Protein AF-A0A0G2DV86-F1 (afdb_monomer)

Radius of gyration: 24.36 Å; Cα contacts (8 Å, |Δi|>4): 150; chains: 1; bounding box: 54×60×71 Å

Sequence (147 aa):
MPPKRAFTDDYSNGPNPSPTSSSFPPKRRKTYTGGVNDWRRPSASSTREGWWAVSEAAWEHMTPAMKMNWTHVGRIMETEEGEPAPEACEQCRDAGDPRGCWVYSREAMRRYGFKTHVCARCRATANVCSLNAVYLSGHAFFKDVET

Organism: NCBI:txid420778

Structure (mmCIF, N/CA/C/O backbone):
data_AF-A0A0G2DV86-F1
#
_entry.id   AF-A0A0G2DV86-F1
#
loop_
_atom_site.group_PDB
_atom_site.id
_atom_site.type_symbol
_atom_site.label_atom_id
_atom_site.label_alt_id
_atom_site.label_comp_id
_atom_site.label_asym_id
_atom_site.label_entity_id
_atom_site.label_seq_id
_atom_site.pdbx_PDB_ins_code
_atom_site.Cartn_x
_atom_site.Cartn_y
_atom_site.Cartn_z
_atom_site.occupancy
_atom_site.B_iso_or_equiv
_atom_site.auth_seq_id
_atom_site.auth_comp_id
_atom_site.auth_asym_id
_atom_site.auth_atom_id
_atom_site.pdbx_PDB_model_num
ATOM 1 N N . MET A 1 1 ? -13.456 28.874 -54.128 1.00 49.03 1 MET A N 1
ATOM 2 C CA . MET A 1 1 ? -12.008 29.118 -54.352 1.00 49.03 1 MET A CA 1
ATOM 3 C C . MET A 1 1 ? -11.833 30.615 -54.522 1.00 49.03 1 MET A C 1
ATOM 5 O O . MET A 1 1 ? -12.578 31.145 -55.339 1.00 49.03 1 MET A O 1
ATOM 9 N N . PRO A 1 2 ? -11.024 31.312 -53.698 1.00 47.62 2 PRO A N 1
ATOM 10 C CA . PRO A 1 2 ? -9.546 31.229 -53.659 1.00 47.62 2 PRO A CA 1
ATOM 11 C C . PRO A 1 2 ? -8.983 31.369 -52.206 1.00 47.62 2 PRO A C 1
ATOM 13 O O . PRO A 1 2 ? -9.758 31.197 -51.270 1.00 47.62 2 PRO A O 1
ATOM 16 N N . PRO A 1 3 ? -7.698 31.706 -51.958 1.00 51.16 3 PRO A N 1
ATOM 17 C CA . PRO A 1 3 ? -6.482 30.946 -52.255 1.00 51.16 3 PRO A CA 1
ATOM 18 C C . PRO A 1 3 ? -5.676 30.560 -50.986 1.00 51.16 3 PRO A C 1
ATOM 20 O O . PRO A 1 3 ? -5.874 31.089 -49.895 1.00 51.16 3 PRO A O 1
ATOM 23 N N . LYS A 1 4 ? -4.711 29.646 -51.166 1.00 55.94 4 LYS A N 1
ATOM 24 C CA . LYS A 1 4 ? -3.692 29.257 -50.176 1.00 55.94 4 LYS A CA 1
ATOM 25 C C . LYS A 1 4 ? -2.769 30.438 -49.826 1.00 55.94 4 LYS A C 1
ATOM 27 O O . LYS A 1 4 ? -2.246 31.085 -50.730 1.00 55.94 4 LYS A O 1
ATOM 32 N N . ARG A 1 5 ? -2.483 30.636 -48.536 1.00 48.69 5 ARG A N 1
ATOM 33 C CA . ARG A 1 5 ? -1.282 31.325 -48.022 1.00 48.69 5 ARG A CA 1
ATOM 34 C C . ARG A 1 5 ? -0.718 30.442 -46.906 1.00 48.69 5 ARG A C 1
ATOM 36 O O . ARG A 1 5 ? -1.413 30.179 -45.937 1.00 48.69 5 ARG A O 1
ATOM 43 N N . ALA A 1 6 ? 0.299 29.644 -47.220 1.00 42.31 6 ALA A N 1
ATOM 44 C CA . ALA A 1 6 ? 1.721 30.000 -47.194 1.00 42.31 6 ALA A CA 1
ATOM 45 C C . ALA A 1 6 ? 2.219 30.070 -45.745 1.00 42.31 6 ALA A C 1
ATOM 47 O O . ALA A 1 6 ? 1.993 31.037 -45.028 1.00 42.31 6 ALA A O 1
ATOM 48 N N . PHE A 1 7 ? 2.833 28.959 -45.351 1.00 43.12 7 PHE A N 1
ATOM 49 C CA . PHE A 1 7 ? 3.625 28.767 -44.150 1.00 43.12 7 PHE A CA 1
ATOM 50 C C . PHE A 1 7 ? 4.905 29.597 -44.308 1.00 43.12 7 PHE A C 1
ATOM 52 O O . PHE A 1 7 ? 5.655 29.363 -45.256 1.00 43.12 7 PHE A O 1
ATOM 59 N N . THR A 1 8 ? 5.141 30.559 -43.422 1.00 49.19 8 THR A N 1
ATOM 60 C CA . THR A 1 8 ? 6.457 31.183 -43.244 1.00 49.19 8 THR A CA 1
ATOM 61 C C . THR A 1 8 ? 6.735 31.299 -41.755 1.00 49.19 8 THR A C 1
ATOM 63 O O . THR A 1 8 ? 6.032 32.006 -41.033 1.00 49.19 8 THR A O 1
ATOM 66 N N . ASP A 1 9 ? 7.739 30.534 -41.346 1.00 47.84 9 ASP A N 1
ATOM 67 C CA . ASP A 1 9 ? 8.548 30.695 -40.145 1.00 47.84 9 ASP A CA 1
ATOM 68 C C . ASP A 1 9 ? 9.160 32.103 -40.138 1.00 47.84 9 ASP A C 1
ATOM 70 O O . ASP A 1 9 ? 9.726 32.509 -41.152 1.00 47.84 9 ASP A O 1
ATOM 74 N N . ASP A 1 10 ? 9.075 32.824 -39.021 1.00 42.75 10 ASP A N 1
ATOM 75 C CA . ASP A 1 10 ? 10.023 33.902 -38.735 1.00 42.75 10 ASP A CA 1
ATOM 76 C C . ASP A 1 10 ? 10.215 34.031 -37.216 1.00 42.75 10 ASP A C 1
ATOM 78 O O . ASP A 1 10 ? 9.351 34.477 -36.456 1.00 42.75 10 ASP A O 1
ATOM 82 N N . TYR A 1 11 ? 11.367 33.534 -36.779 1.00 45.28 11 TYR A N 1
ATOM 83 C CA . TYR A 1 11 ? 11.955 33.715 -35.462 1.00 45.28 11 TYR A CA 1
ATOM 84 C C . TYR A 1 11 ? 12.465 35.158 -35.344 1.00 45.28 11 TYR A C 1
ATOM 86 O O . TYR A 1 11 ? 13.344 35.516 -36.123 1.00 45.28 11 TYR A O 1
ATOM 94 N N . SER A 1 12 ? 12.037 35.940 -34.336 1.00 42.69 12 SER A N 1
ATOM 95 C CA . SER A 1 12 ? 12.919 36.871 -33.585 1.00 42.69 12 SER A CA 1
ATOM 96 C C . SER A 1 12 ? 12.229 37.722 -32.495 1.00 42.69 12 SER A C 1
ATOM 98 O O . SER A 1 12 ? 11.315 38.488 -32.766 1.00 42.69 12 SER A O 1
ATOM 100 N N . ASN A 1 13 ? 12.808 37.646 -31.284 1.00 36.47 13 ASN A N 1
ATOM 101 C CA . ASN A 1 13 ? 13.079 38.713 -30.294 1.00 36.47 13 ASN A CA 1
ATOM 102 C C . ASN A 1 13 ? 11.958 39.562 -29.632 1.00 36.47 13 ASN A C 1
ATOM 104 O O . ASN A 1 13 ? 11.634 40.628 -30.133 1.00 36.47 13 ASN A O 1
ATOM 108 N N . GLY A 1 14 ? 11.570 39.153 -28.401 1.00 35.22 14 GLY A N 1
ATOM 109 C CA . GLY A 1 14 ? 11.325 39.925 -27.140 1.00 35.22 14 GLY A CA 1
ATOM 110 C C . GLY A 1 14 ? 10.477 41.225 -27.109 1.00 35.22 14 GLY A C 1
ATOM 111 O O . GLY A 1 14 ? 10.071 41.722 -28.149 1.00 35.22 14 GLY A O 1
ATOM 112 N N . PRO A 1 15 ? 10.238 41.864 -25.932 1.00 46.00 15 PRO A N 1
ATOM 113 C CA . PRO A 1 15 ? 10.376 41.436 -24.531 1.00 46.00 15 PRO A CA 1
ATOM 114 C C . PRO A 1 15 ? 9.032 41.463 -23.739 1.00 46.00 15 PRO A C 1
ATOM 116 O O . PRO A 1 15 ? 8.007 41.932 -24.220 1.00 46.00 15 PRO A O 1
ATOM 119 N N . ASN A 1 16 ? 9.064 40.944 -22.504 1.00 51.16 16 ASN A N 1
ATOM 120 C CA . ASN A 1 16 ? 8.000 40.905 -21.479 1.00 51.16 16 ASN A CA 1
ATOM 121 C C . ASN A 1 16 ? 6.891 41.978 -21.543 1.00 51.16 16 ASN A C 1
ATOM 123 O O . ASN A 1 16 ? 7.182 43.174 -21.573 1.00 51.16 16 ASN A O 1
ATOM 127 N N . PRO A 1 17 ? 5.650 41.556 -21.241 1.00 42.38 17 PRO A N 1
ATOM 128 C CA . PRO A 1 17 ? 4.878 42.258 -20.220 1.00 42.38 17 PRO A CA 1
ATOM 129 C C . PRO A 1 17 ? 4.407 41.313 -19.103 1.00 42.38 17 PRO A C 1
ATOM 131 O O . PRO A 1 17 ? 3.712 40.323 -19.329 1.00 42.38 17 PRO A O 1
ATOM 134 N N . SER A 1 18 ? 4.766 41.656 -17.868 1.00 48.09 18 SER A N 1
ATOM 135 C CA . SER A 1 18 ? 4.144 41.122 -16.653 1.00 48.09 18 SER A CA 1
ATOM 136 C C . SER A 1 18 ? 2.637 41.418 -16.641 1.00 48.09 18 SER A C 1
ATOM 138 O O . SER A 1 18 ? 2.263 42.554 -16.937 1.00 48.09 18 SER A O 1
ATOM 140 N N . PRO A 1 19 ? 1.771 40.506 -16.168 1.00 44.66 19 PRO A N 1
ATOM 141 C CA . PRO A 1 19 ? 0.454 40.878 -15.681 1.00 44.66 19 PRO A CA 1
ATOM 142 C C . PRO A 1 19 ? 0.400 40.775 -14.153 1.00 44.66 19 PRO A C 1
ATOM 144 O O . PRO A 1 19 ? 0.487 39.706 -13.555 1.00 44.66 19 PRO A O 1
ATOM 147 N N . THR A 1 20 ? 0.338 41.959 -13.553 1.00 38.88 20 THR A N 1
ATOM 148 C CA . THR A 1 20 ? -0.660 42.381 -12.562 1.00 38.88 20 THR A CA 1
ATOM 149 C C . THR A 1 20 ? -1.212 41.362 -11.556 1.00 38.88 20 THR A C 1
ATOM 151 O O . THR A 1 20 ? -1.873 40.371 -11.857 1.00 38.88 20 THR A O 1
ATOM 154 N N . SER A 1 21 ? -1.017 41.759 -10.299 1.00 44.12 21 SER A N 1
ATOM 155 C CA . SER A 1 21 ? -1.588 41.233 -9.069 1.00 44.12 21 SER A CA 1
ATOM 156 C C . SER A 1 21 ? -3.101 41.009 -9.141 1.00 44.12 21 SER A C 1
ATOM 158 O O . SER A 1 21 ? -3.883 41.956 -9.239 1.00 44.12 21 SER A O 1
ATOM 160 N N . SER A 1 22 ? -3.512 39.759 -8.956 1.00 42.00 22 SER A N 1
ATOM 161 C CA . SER A 1 22 ? -4.842 39.414 -8.468 1.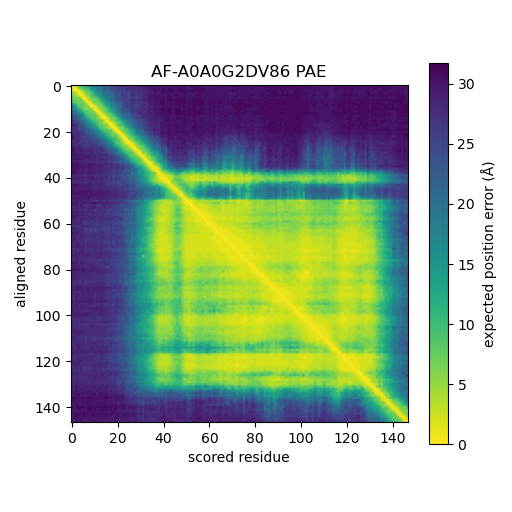00 42.00 22 SER A CA 1
ATOM 162 C C . SER A 1 22 ? -4.699 38.946 -7.019 1.00 42.00 22 SER A C 1
ATOM 164 O O . SER A 1 22 ? -4.243 37.836 -6.749 1.00 42.00 22 SER A O 1
ATOM 166 N N . SER A 1 23 ? -5.025 39.840 -6.081 1.00 49.06 23 SER A N 1
ATOM 167 C CA . SER A 1 23 ? -5.031 39.611 -4.630 1.00 49.06 23 SER A CA 1
ATOM 168 C C . SER A 1 23 ? -6.199 38.724 -4.191 1.00 49.06 23 SER A C 1
ATOM 170 O O . SER A 1 23 ? -7.062 39.146 -3.424 1.00 49.06 23 SER A O 1
ATOM 172 N N . PHE A 1 24 ? -6.215 37.471 -4.634 1.00 43.28 24 PHE A N 1
ATOM 173 C CA . PHE A 1 24 ? -6.926 36.425 -3.909 1.00 43.28 24 PHE A CA 1
ATOM 174 C C . PHE A 1 24 ? -5.883 35.654 -3.104 1.00 43.28 24 PHE A C 1
ATOM 176 O O . PHE A 1 24 ? -4.957 35.115 -3.715 1.00 43.28 24 PHE A O 1
ATOM 183 N N . PRO A 1 25 ? -5.973 35.579 -1.759 1.00 52.03 25 PRO A N 1
ATOM 184 C CA . PRO A 1 25 ? -5.113 34.662 -1.032 1.00 52.03 25 PRO A CA 1
ATOM 185 C C . PRO A 1 25 ? -5.388 33.277 -1.623 1.00 52.03 25 PRO A C 1
ATOM 187 O O . PRO A 1 25 ?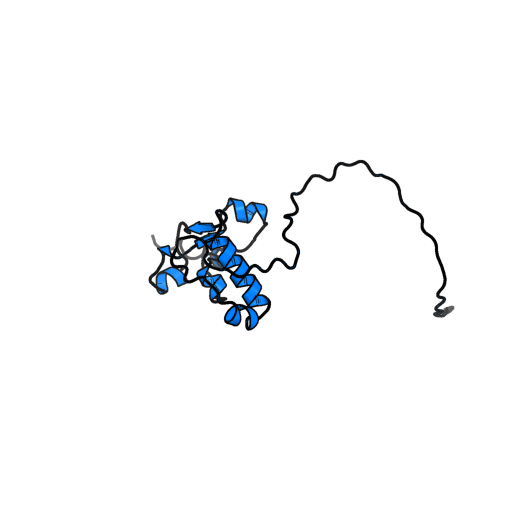 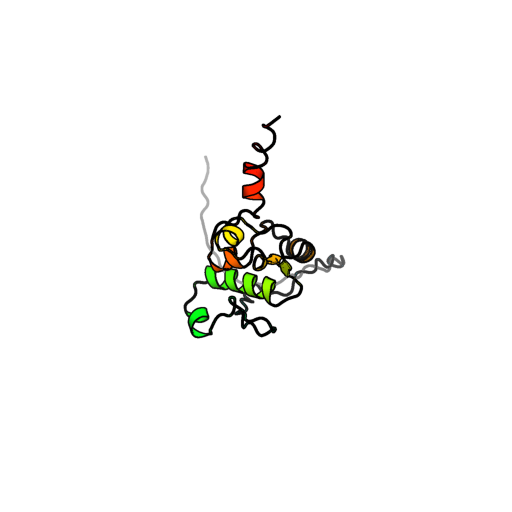-6.555 32.862 -1.639 1.00 52.03 25 PRO A O 1
ATOM 190 N N . PRO A 1 26 ? -4.381 32.569 -2.171 1.00 46.50 26 PRO A N 1
ATOM 191 C CA . PRO A 1 26 ? -4.616 31.226 -2.653 1.00 46.50 26 PRO A CA 1
ATOM 192 C C . PRO A 1 26 ? -5.175 30.471 -1.457 1.00 46.50 26 PRO A C 1
ATOM 194 O O . PRO A 1 26 ? -4.523 30.397 -0.411 1.00 46.50 26 PRO A O 1
ATOM 197 N N . LYS A 1 27 ? -6.417 29.974 -1.582 1.00 43.97 27 LYS A N 1
ATOM 198 C CA . LYS A 1 27 ? -6.957 28.989 -0.648 1.00 43.97 27 LYS A CA 1
ATOM 199 C C . LYS A 1 27 ? -5.844 27.980 -0.511 1.00 43.97 27 LYS A C 1
ATOM 201 O O . LYS A 1 27 ? -5.498 27.324 -1.493 1.00 43.97 27 LYS A O 1
ATOM 206 N N . ARG A 1 28 ? -5.232 27.960 0.670 1.00 47.53 28 ARG A N 1
ATOM 207 C CA . ARG A 1 28 ? -4.073 27.151 1.004 1.00 47.53 28 ARG A CA 1
ATOM 208 C C . ARG A 1 28 ? -4.562 25.712 1.033 1.00 47.53 28 ARG A C 1
ATOM 210 O O . ARG A 1 28 ? -4.741 25.113 2.087 1.00 47.53 28 ARG A O 1
ATOM 217 N N . ARG A 1 29 ? -4.851 25.171 -0.153 1.00 44.56 29 ARG A N 1
ATOM 218 C CA . ARG A 1 29 ? -4.854 23.749 -0.413 1.00 44.56 29 ARG A CA 1
ATOM 219 C C . ARG A 1 29 ? -3.463 23.378 0.031 1.00 44.56 29 ARG A C 1
ATOM 221 O O . ARG A 1 29 ? -2.489 23.893 -0.508 1.00 44.56 29 ARG A O 1
ATOM 228 N N . LYS A 1 30 ? -3.389 22.645 1.133 1.00 41.88 30 LYS A N 1
ATOM 229 C CA . LYS A 1 30 ? -2.142 22.127 1.660 1.00 41.88 30 LYS A CA 1
ATOM 230 C C . LYS A 1 30 ? -1.665 21.122 0.617 1.00 41.88 30 LYS A C 1
ATOM 232 O O . LYS A 1 30 ? -1.948 19.937 0.714 1.00 41.88 30 LYS A O 1
ATOM 237 N N . THR A 1 31 ? -1.077 21.639 -0.459 1.00 40.22 31 THR A N 1
ATOM 238 C CA . THR A 1 31 ? -0.276 20.898 -1.410 1.00 40.22 31 THR A CA 1
ATOM 239 C C . THR A 1 31 ? 0.856 20.379 -0.564 1.00 40.22 31 THR A C 1
ATOM 241 O O . THR A 1 31 ? 1.726 21.118 -0.110 1.00 40.22 31 THR A O 1
ATOM 244 N N . TYR A 1 32 ? 0.705 19.112 -0.216 1.00 42.62 32 TYR A N 1
ATOM 245 C CA . TYR A 1 32 ? 1.728 18.307 0.389 1.00 42.62 32 TYR A CA 1
ATOM 246 C C . TYR A 1 32 ? 3.055 18.599 -0.320 1.00 42.62 32 TYR A C 1
ATOM 248 O O . TYR A 1 32 ? 3.175 18.391 -1.525 1.00 42.62 32 TYR A O 1
ATOM 256 N N . THR A 1 33 ? 4.025 19.131 0.420 1.00 44.22 33 THR A N 1
ATOM 257 C CA . THR A 1 33 ? 5.420 19.297 0.000 1.00 44.22 33 THR A CA 1
ATOM 258 C C . THR A 1 33 ? 6.116 17.935 0.001 1.00 44.22 33 THR A C 1
ATOM 260 O O . THR A 1 33 ? 7.116 17.748 0.680 1.00 44.22 33 THR A O 1
ATOM 263 N N . GLY A 1 34 ? 5.529 16.948 -0.670 1.00 43.69 34 GLY A N 1
ATOM 264 C CA . GLY A 1 34 ? 6.261 15.788 -1.152 1.00 43.69 34 GLY A CA 1
ATOM 265 C C . GLY A 1 34 ? 6.462 16.046 -2.623 1.00 43.69 34 GLY A C 1
ATOM 266 O O . GLY A 1 34 ? 5.499 15.993 -3.392 1.00 43.69 34 GLY A O 1
ATOM 267 N N . GLY A 1 35 ? 7.678 16.434 -2.986 1.00 36.53 35 GLY A N 1
ATOM 268 C CA . GLY A 1 35 ? 8.036 16.621 -4.375 1.00 36.53 35 GLY A CA 1
ATOM 269 C C . GLY A 1 35 ? 7.761 15.333 -5.142 1.00 36.53 35 GLY A C 1
ATOM 270 O O . GLY A 1 35 ? 7.758 14.232 -4.592 1.00 36.53 35 GLY A O 1
ATOM 271 N N . VAL A 1 36 ? 7.557 15.473 -6.444 1.00 44.88 36 VAL A N 1
ATOM 272 C CA . VAL A 1 36 ? 7.219 14.405 -7.400 1.00 44.88 36 VAL A CA 1
ATOM 273 C C . VAL A 1 36 ? 8.298 13.290 -7.476 1.00 44.88 36 VAL A C 1
ATOM 275 O O . VAL A 1 36 ? 8.173 12.374 -8.275 1.00 44.88 36 VAL A O 1
ATOM 278 N N . ASN A 1 37 ? 9.330 13.329 -6.619 1.00 47.62 37 ASN A N 1
ATOM 279 C CA . ASN A 1 37 ? 10.471 12.415 -6.557 1.00 47.62 37 ASN A CA 1
ATOM 280 C C . ASN A 1 37 ? 10.901 11.999 -5.131 1.00 47.62 37 ASN A C 1
ATOM 282 O O . ASN A 1 37 ? 11.988 11.448 -4.982 1.00 47.62 37 ASN A O 1
ATOM 286 N N . ASP A 1 38 ? 10.096 12.197 -4.078 1.00 62.47 38 ASP A N 1
ATOM 287 C CA . ASP A 1 38 ? 10.475 11.741 -2.724 1.00 62.47 38 ASP A CA 1
ATOM 288 C C . ASP A 1 38 ? 10.219 10.233 -2.533 1.00 62.47 38 ASP A C 1
ATOM 290 O O . ASP A 1 38 ? 9.472 9.796 -1.651 1.00 62.47 38 ASP A O 1
ATOM 294 N N . TRP A 1 39 ? 10.819 9.406 -3.395 1.00 74.44 39 TRP A N 1
ATOM 295 C CA . TRP A 1 39 ? 10.850 7.959 -3.204 1.00 74.44 39 TRP A CA 1
ATOM 296 C C . TRP A 1 39 ? 11.790 7.638 -2.052 1.00 74.44 39 TRP A C 1
ATOM 298 O O . TRP A 1 39 ? 13.002 7.492 -2.209 1.00 74.44 39 TRP A O 1
ATOM 308 N N . ARG A 1 40 ? 11.211 7.546 -0.860 1.00 82.38 40 ARG A N 1
ATOM 309 C CA . ARG A 1 40 ? 11.932 7.155 0.344 1.00 82.38 40 ARG A CA 1
ATOM 310 C C . ARG A 1 40 ? 12.025 5.634 0.411 1.00 82.38 40 ARG A C 1
ATOM 312 O O . ARG A 1 40 ? 10.994 4.955 0.372 1.00 82.38 40 ARG A O 1
ATOM 319 N N . ARG A 1 41 ? 13.252 5.122 0.544 1.00 84.62 41 ARG A N 1
ATOM 320 C CA . ARG A 1 41 ? 13.523 3.718 0.872 1.00 84.62 41 ARG A CA 1
ATOM 321 C C . ARG A 1 41 ? 13.047 3.434 2.304 1.00 84.62 41 ARG A C 1
ATOM 323 O O . ARG A 1 41 ? 13.472 4.152 3.210 1.00 84.62 41 ARG A O 1
ATOM 330 N N . PRO A 1 42 ? 12.212 2.411 2.532 1.00 84.00 42 PRO A N 1
ATOM 331 C CA . PRO A 1 42 ? 11.871 1.965 3.879 1.00 84.00 42 PRO A CA 1
ATOM 332 C C . PRO A 1 42 ? 13.101 1.353 4.552 1.00 84.00 42 PRO A C 1
ATOM 334 O O . PRO A 1 42 ? 13.705 0.424 4.012 1.00 84.00 42 PRO A O 1
ATOM 337 N N . SER A 1 43 ? 13.490 1.872 5.712 1.00 74.06 43 SER A N 1
ATOM 338 C CA . SER A 1 43 ? 14.648 1.380 6.467 1.00 74.06 43 SER A CA 1
ATOM 339 C C . SER A 1 43 ? 14.258 0.628 7.740 1.00 74.06 43 SER A C 1
ATOM 341 O O . SER A 1 43 ? 15.148 0.186 8.459 1.00 74.06 43 SER A O 1
ATOM 343 N N . ALA A 1 44 ? 12.953 0.474 8.018 1.00 65.06 44 ALA A N 1
ATOM 344 C CA . ALA A 1 44 ? 12.422 -0.116 9.250 1.00 65.06 44 ALA A CA 1
ATOM 345 C C . ALA A 1 44 ? 13.054 0.476 10.525 1.00 65.06 44 ALA A C 1
ATOM 347 O O . ALA A 1 44 ? 13.186 -0.202 11.541 1.00 65.06 44 ALA A O 1
ATOM 348 N N . SER A 1 45 ? 13.419 1.765 10.494 1.00 57.19 45 SER A N 1
ATOM 349 C CA . SER A 1 45 ? 14.062 2.463 11.618 1.00 57.19 45 SER A CA 1
ATOM 350 C C . SER A 1 45 ? 13.200 2.518 12.887 1.00 57.19 45 SER A C 1
ATOM 352 O O . SER A 1 45 ? 13.689 2.885 13.950 1.00 57.19 45 SER A O 1
ATOM 354 N N . SER A 1 46 ? 11.913 2.180 12.784 1.00 50.00 46 SER A N 1
ATOM 355 C CA . SER A 1 46 ? 10.957 2.132 13.884 1.00 50.00 46 SER A CA 1
ATOM 356 C C . SER A 1 46 ? 10.759 0.693 14.369 1.00 50.00 46 SER A C 1
ATOM 358 O O . SER A 1 46 ? 9.947 -0.009 13.776 1.00 50.00 46 SER A O 1
ATOM 360 N N . THR A 1 47 ? 11.491 0.282 15.415 1.00 49.19 47 THR A N 1
ATOM 361 C CA . THR A 1 47 ? 11.115 -0.633 16.538 1.00 49.19 47 THR A CA 1
ATOM 362 C C . THR A 1 47 ? 10.321 -1.932 16.309 1.00 49.19 47 THR A C 1
ATOM 364 O O . THR A 1 47 ? 10.090 -2.676 17.257 1.00 49.19 47 THR A O 1
ATOM 367 N N . ARG A 1 48 ? 9.907 -2.253 15.094 1.00 53.19 48 ARG A N 1
ATOM 368 C CA . ARG A 1 48 ? 9.240 -3.479 14.689 1.00 53.19 48 ARG A CA 1
ATOM 369 C C . ARG A 1 48 ? 10.197 -4.174 13.747 1.00 53.19 48 ARG A C 1
ATOM 371 O O . ARG A 1 48 ? 10.683 -3.544 12.813 1.00 53.19 48 ARG A O 1
ATOM 378 N N . GLU A 1 49 ? 10.457 -5.447 14.005 1.00 56.00 49 GLU A N 1
ATOM 379 C CA . GLU A 1 49 ? 11.188 -6.349 13.116 1.00 56.00 49 GLU A CA 1
ATOM 380 C C . GLU A 1 49 ? 10.507 -6.321 11.739 1.00 56.00 49 GLU A C 1
ATOM 382 O O . GLU A 1 49 ? 9.475 -6.947 11.490 1.00 56.00 49 GLU A O 1
ATOM 387 N N . GLY A 1 50 ? 10.998 -5.420 10.890 1.00 69.56 50 GLY A N 1
ATOM 388 C CA . GLY A 1 50 ? 10.225 -4.900 9.781 1.00 69.56 50 GLY A CA 1
ATOM 389 C C . GLY A 1 50 ? 10.443 -5.754 8.556 1.00 69.56 50 GLY A C 1
ATOM 390 O O . GLY A 1 50 ? 11.404 -5.534 7.826 1.00 69.56 50 GLY A O 1
ATOM 391 N N . TRP A 1 51 ? 9.515 -6.668 8.266 1.00 81.56 51 TRP A N 1
ATOM 392 C CA . TRP A 1 51 ? 9.487 -7.398 6.987 1.00 81.56 51 TRP A CA 1
ATOM 393 C C . TRP A 1 51 ? 9.466 -6.455 5.768 1.00 81.56 51 TRP A C 1
ATOM 395 O O . TRP A 1 51 ? 9.739 -6.870 4.646 1.00 81.56 51 TRP A O 1
ATOM 405 N N . TRP A 1 52 ? 9.130 -5.181 5.989 1.00 84.25 52 TRP A N 1
ATOM 406 C CA . TRP A 1 52 ? 9.095 -4.127 4.989 1.00 84.25 52 TRP A CA 1
ATOM 407 C C . TRP A 1 52 ? 10.414 -3.350 4.827 1.00 84.25 52 TRP A C 1
ATOM 409 O O . TRP A 1 52 ? 10.443 -2.385 4.064 1.00 84.25 52 TRP A O 1
ATOM 419 N N . ALA A 1 53 ? 11.485 -3.709 5.542 1.00 86.44 53 ALA A N 1
ATOM 420 C CA . ALA A 1 53 ? 12.799 -3.101 5.354 1.00 86.44 53 ALA A CA 1
ATOM 421 C C . ALA A 1 53 ? 13.361 -3.455 3.971 1.00 86.44 53 ALA A C 1
ATOM 423 O O . ALA A 1 53 ? 13.355 -4.621 3.573 1.00 86.44 53 ALA A O 1
ATOM 424 N N . VAL A 1 54 ? 13.899 -2.468 3.254 1.00 85.06 54 VAL A N 1
ATOM 425 C CA . VAL A 1 54 ? 14.556 -2.691 1.960 1.00 85.06 54 VAL A CA 1
ATOM 426 C C . VAL A 1 54 ? 16.022 -2.288 2.063 1.00 85.06 54 VAL A C 1
ATOM 428 O O . VAL A 1 54 ? 16.342 -1.163 2.455 1.00 85.06 54 VAL A O 1
ATOM 431 N N . SER A 1 55 ? 16.925 -3.202 1.699 1.00 84.94 55 SER A N 1
ATOM 432 C CA . SER A 1 55 ? 18.360 -2.912 1.636 1.00 84.94 55 SER A CA 1
ATOM 433 C C . SER A 1 55 ? 18.681 -1.940 0.500 1.00 84.94 55 SER A C 1
ATOM 435 O O . SER A 1 55 ? 17.935 -1.820 -0.470 1.00 84.94 55 SER A O 1
ATOM 437 N N . GLU A 1 56 ? 19.810 -1.242 0.603 1.00 85.00 56 GLU A N 1
ATOM 438 C CA . GLU A 1 56 ? 20.252 -0.295 -0.427 1.00 85.00 56 GLU A CA 1
ATOM 439 C C . GLU A 1 56 ? 20.410 -0.950 -1.794 1.00 85.00 56 GLU A C 1
ATOM 441 O O . GLU A 1 56 ? 19.808 -0.496 -2.762 1.00 85.00 56 GLU A O 1
ATOM 446 N N . ALA A 1 57 ? 21.117 -2.080 -1.835 1.00 85.25 57 ALA A N 1
ATOM 447 C CA . ALA A 1 57 ? 21.313 -2.845 -3.056 1.00 85.25 57 ALA A CA 1
ATOM 448 C C . ALA A 1 57 ? 19.972 -3.279 -3.670 1.00 85.25 57 ALA A C 1
ATOM 450 O O . ALA A 1 57 ? 19.735 -3.072 -4.858 1.00 85.25 57 ALA A O 1
ATOM 451 N N . ALA A 1 58 ? 19.049 -3.819 -2.863 1.00 85.88 58 ALA A N 1
ATOM 452 C CA . ALA A 1 58 ? 17.733 -4.214 -3.364 1.00 85.88 58 ALA A CA 1
ATOM 453 C C . ALA A 1 58 ? 16.951 -3.010 -3.901 1.00 85.88 58 ALA A C 1
ATOM 455 O O . ALA A 1 58 ? 16.326 -3.107 -4.953 1.00 85.88 58 ALA A O 1
ATOM 456 N N . TRP A 1 59 ? 17.016 -1.870 -3.209 1.00 85.25 59 TRP A N 1
ATOM 457 C CA . TRP A 1 59 ? 16.372 -0.637 -3.641 1.00 85.25 59 TRP A CA 1
ATOM 458 C C . TRP A 1 59 ? 16.908 -0.165 -4.988 1.00 85.25 59 TRP A C 1
ATOM 460 O O . TRP A 1 59 ? 16.114 0.148 -5.866 1.00 85.25 59 TRP A O 1
ATOM 470 N N . GLU A 1 60 ? 18.220 -0.140 -5.201 1.00 86.94 60 GLU A N 1
ATOM 471 C CA . GLU A 1 60 ? 18.799 0.301 -6.474 1.00 86.94 60 GLU A CA 1
ATOM 472 C C . GLU A 1 60 ? 18.330 -0.553 -7.655 1.00 86.94 60 GLU A C 1
ATOM 474 O O . GLU A 1 60 ? 17.936 0.010 -8.681 1.00 86.94 60 GLU A O 1
ATOM 479 N N . HIS A 1 61 ? 18.251 -1.873 -7.464 1.00 89.44 61 HIS A N 1
ATOM 480 C CA . HIS A 1 61 ? 17.781 -2.829 -8.470 1.00 89.44 61 HIS A CA 1
ATOM 481 C C . HIS A 1 61 ? 16.265 -2.794 -8.734 1.00 89.44 61 HIS A C 1
ATOM 483 O O . HIS A 1 61 ? 15.801 -3.385 -9.711 1.00 89.44 61 HIS A O 1
ATOM 489 N N . MET A 1 62 ? 15.468 -2.113 -7.905 1.00 86.19 62 MET A N 1
ATOM 490 C CA . MET A 1 62 ? 14.022 -2.023 -8.110 1.00 86.19 62 MET A CA 1
ATOM 491 C C . MET A 1 62 ? 13.649 -1.079 -9.253 1.00 86.19 62 MET A C 1
ATOM 493 O O . MET A 1 62 ? 14.199 0.016 -9.417 1.00 86.19 62 MET A O 1
ATOM 497 N N . THR A 1 63 ? 12.607 -1.468 -9.989 1.00 88.81 63 THR A N 1
ATOM 498 C CA . THR A 1 63 ? 11.989 -0.594 -10.988 1.00 88.81 63 THR A CA 1
ATOM 499 C C . THR A 1 63 ? 11.346 0.631 -10.321 1.00 88.81 63 THR A C 1
ATOM 501 O O . THR A 1 63 ? 10.916 0.556 -9.166 1.00 88.81 63 THR A O 1
ATOM 504 N N . PRO A 1 64 ? 11.208 1.759 -11.038 1.00 86.62 64 PRO A N 1
ATOM 505 C CA . PRO A 1 64 ? 10.446 2.930 -10.592 1.00 86.62 64 PRO A CA 1
ATOM 506 C C . PRO A 1 64 ? 9.088 2.620 -9.947 1.00 86.62 64 PRO A C 1
ATOM 508 O O . PRO A 1 64 ? 8.756 3.140 -8.883 1.00 86.62 64 PRO A O 1
ATOM 511 N N . ALA A 1 65 ? 8.313 1.726 -10.566 1.00 85.25 65 ALA A N 1
ATOM 512 C CA . ALA A 1 65 ? 7.001 1.331 -10.064 1.00 85.25 65 ALA A CA 1
ATOM 513 C C . ALA A 1 65 ? 7.100 0.582 -8.725 1.00 85.25 65 ALA A C 1
ATOM 515 O O . ALA A 1 65 ? 6.321 0.839 -7.806 1.00 85.25 65 ALA A O 1
ATOM 516 N N . MET A 1 66 ? 8.091 -0.304 -8.587 1.00 87.81 66 MET A N 1
ATOM 517 C CA . MET A 1 66 ? 8.363 -0.992 -7.326 1.00 87.81 66 MET A CA 1
ATOM 518 C C . MET A 1 66 ? 8.811 -0.004 -6.248 1.00 87.81 66 MET A C 1
ATOM 520 O O . MET A 1 66 ? 8.265 -0.041 -5.150 1.00 87.81 66 MET A O 1
ATOM 524 N N . LYS A 1 67 ? 9.728 0.920 -6.561 1.00 89.19 67 LYS A N 1
ATOM 525 C CA . LYS A 1 67 ? 10.183 1.965 -5.627 1.00 89.19 67 LYS A CA 1
ATOM 526 C C . LYS A 1 67 ? 9.011 2.783 -5.092 1.00 89.19 67 LYS A C 1
ATOM 528 O O . LYS A 1 67 ? 8.888 2.939 -3.882 1.00 89.19 67 LYS A O 1
ATOM 533 N N . MET A 1 68 ? 8.091 3.200 -5.963 1.00 87.31 68 MET A N 1
ATOM 534 C CA . MET A 1 68 ? 6.844 3.853 -5.549 1.00 87.31 68 MET A CA 1
ATOM 535 C C . MET A 1 68 ? 6.026 3.001 -4.572 1.00 87.31 68 MET A C 1
ATOM 537 O O . MET A 1 68 ? 5.639 3.486 -3.507 1.00 87.31 68 MET A O 1
ATOM 541 N N . ASN A 1 69 ? 5.773 1.731 -4.905 1.00 89.31 69 ASN A N 1
ATOM 542 C CA . ASN A 1 69 ? 5.023 0.833 -4.026 1.00 89.31 69 ASN A CA 1
ATOM 543 C 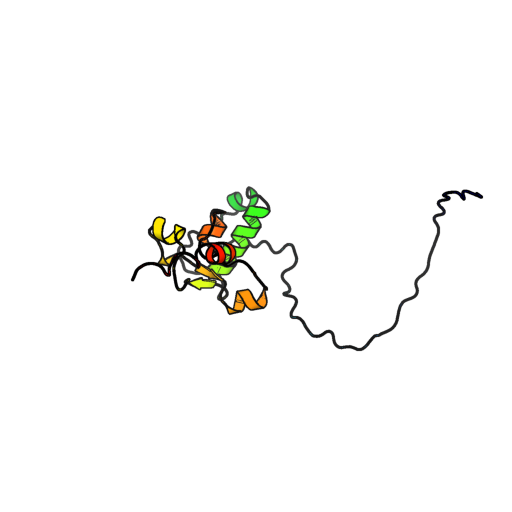C . ASN A 1 69 ? 5.696 0.697 -2.659 1.00 89.31 69 ASN A C 1
ATOM 545 O O . ASN A 1 69 ? 5.029 0.834 -1.635 1.00 89.31 69 ASN A O 1
ATOM 549 N N . TRP A 1 70 ? 7.012 0.506 -2.634 1.00 89.81 70 TRP A N 1
ATOM 550 C CA . TRP A 1 70 ? 7.784 0.384 -1.405 1.00 89.81 70 TRP A CA 1
ATOM 551 C C . TRP A 1 70 ? 7.826 1.683 -0.597 1.00 89.81 70 TRP A C 1
ATOM 553 O O . TRP A 1 70 ? 7.704 1.627 0.622 1.00 89.81 70 TRP A O 1
ATOM 563 N N . THR A 1 71 ? 7.873 2.859 -1.226 1.00 89.19 71 THR A N 1
ATOM 564 C CA . THR A 1 71 ? 7.706 4.138 -0.514 1.00 89.19 71 THR A CA 1
ATOM 565 C C . THR A 1 71 ? 6.343 4.230 0.169 1.00 89.19 71 THR A C 1
ATOM 567 O O . THR A 1 71 ? 6.258 4.670 1.318 1.00 89.19 71 THR A O 1
ATOM 570 N N . HIS A 1 72 ? 5.269 3.779 -0.487 1.00 89.81 72 HIS A N 1
ATOM 571 C CA . HIS A 1 72 ? 3.954 3.706 0.151 1.00 89.81 72 HIS A CA 1
ATOM 572 C C . HIS A 1 72 ? 3.933 2.711 1.317 1.00 89.81 72 HIS A C 1
ATOM 574 O O . HIS A 1 72 ? 3.373 3.025 2.365 1.00 89.81 72 HIS A O 1
ATOM 580 N N . VAL A 1 73 ? 4.569 1.546 1.160 1.00 90.62 73 VAL A N 1
ATOM 581 C CA . VAL A 1 73 ? 4.708 0.543 2.227 1.00 90.62 73 VAL A CA 1
ATOM 582 C C . VAL A 1 73 ? 5.427 1.134 3.434 1.00 90.62 73 VAL A C 1
ATOM 584 O O . VAL A 1 73 ? 4.887 1.082 4.534 1.00 90.62 73 VAL A O 1
ATOM 587 N N . GLY A 1 74 ? 6.591 1.757 3.234 1.00 89.38 74 GLY A N 1
ATOM 588 C CA . GLY A 1 74 ? 7.333 2.409 4.313 1.00 89.38 74 GLY A CA 1
ATOM 589 C C . GLY A 1 74 ? 6.501 3.485 4.998 1.00 89.38 74 GLY A C 1
ATOM 590 O O . GLY A 1 74 ? 6.447 3.539 6.216 1.00 89.38 74 GLY A O 1
ATOM 591 N N . ARG A 1 75 ? 5.753 4.288 4.241 1.00 88.00 75 ARG A N 1
ATOM 592 C CA . ARG A 1 75 ? 4.870 5.305 4.822 1.00 88.00 75 ARG A CA 1
ATOM 593 C C . ARG A 1 75 ? 3.759 4.700 5.686 1.00 88.00 75 ARG A C 1
ATOM 595 O O . ARG A 1 75 ? 3.513 5.204 6.772 1.00 88.00 75 ARG A O 1
ATOM 602 N N . ILE A 1 76 ? 3.117 3.619 5.244 1.00 89.81 76 ILE A N 1
ATOM 603 C CA . ILE A 1 76 ? 2.094 2.916 6.037 1.00 89.81 76 ILE A CA 1
ATOM 604 C C . ILE A 1 76 ? 2.716 2.301 7.301 1.00 89.81 76 ILE A C 1
ATOM 606 O O . ILE A 1 76 ? 2.118 2.341 8.366 1.00 89.81 76 ILE A O 1
ATOM 610 N N . MET A 1 77 ? 3.907 1.713 7.200 1.00 88.12 77 MET A N 1
ATOM 611 C CA . MET A 1 77 ? 4.465 0.925 8.302 1.00 88.12 77 MET A CA 1
ATOM 612 C C . MET A 1 77 ? 5.304 1.733 9.300 1.00 88.12 77 MET A C 1
ATOM 614 O O . MET A 1 77 ? 5.399 1.338 10.459 1.00 88.12 77 MET A O 1
ATOM 618 N N . GLU A 1 78 ? 5.927 2.829 8.864 1.00 86.25 78 GLU A N 1
ATOM 619 C CA . GLU A 1 78 ? 6.879 3.618 9.662 1.00 86.25 78 GLU A CA 1
ATOM 620 C C . GLU A 1 78 ? 6.286 4.928 10.201 1.00 86.25 78 GLU A C 1
ATOM 622 O O . GLU A 1 78 ? 6.912 5.572 11.040 1.00 86.25 78 GLU A O 1
ATOM 627 N N . THR A 1 79 ? 5.114 5.357 9.721 1.00 84.75 79 THR A N 1
ATOM 628 C CA . THR A 1 79 ? 4.491 6.624 10.143 1.00 84.75 79 THR A CA 1
ATOM 629 C C . THR A 1 79 ? 3.120 6.394 10.773 1.00 84.75 79 THR A C 1
ATOM 631 O O . THR A 1 79 ? 2.487 5.366 10.543 1.00 84.75 79 THR A O 1
ATOM 634 N N . GLU A 1 80 ? 2.614 7.383 11.514 1.00 85.75 80 GLU A N 1
ATOM 635 C CA . GLU A 1 80 ? 1.234 7.389 12.034 1.00 85.75 80 GLU A CA 1
ATOM 636 C C . GLU A 1 80 ? 0.151 7.421 10.937 1.00 85.75 80 GLU A C 1
ATOM 638 O O . GLU A 1 80 ? -1.043 7.346 11.223 1.00 85.75 80 GLU A O 1
ATOM 643 N N . GLU A 1 81 ? 0.545 7.555 9.667 1.00 85.94 81 GLU A N 1
ATOM 644 C CA . GLU A 1 81 ? -0.382 7.529 8.540 1.00 85.94 81 GLU A CA 1
ATOM 645 C C . GLU A 1 81 ? -0.894 6.124 8.228 1.00 85.94 81 GLU A C 1
ATOM 647 O O . GLU A 1 81 ? -1.822 6.007 7.428 1.00 85.94 81 GLU A O 1
ATOM 652 N N . GLY A 1 82 ? -0.309 5.071 8.804 1.00 89.00 82 GLY A N 1
ATOM 653 C CA . GLY A 1 82 ? -0.823 3.715 8.684 1.00 89.00 82 GLY A CA 1
ATOM 654 C C . GLY A 1 82 ? -1.556 3.236 9.927 1.00 89.00 82 GLY A C 1
ATOM 655 O O . GLY A 1 82 ? -1.169 3.520 11.058 1.00 89.00 82 GLY A O 1
ATOM 656 N N . GLU A 1 83 ? -2.608 2.459 9.700 1.00 90.25 83 GLU A N 1
ATOM 657 C CA . GLU A 1 83 ? -3.383 1.801 10.745 1.00 90.25 83 GLU A CA 1
ATOM 658 C C . GLU A 1 83 ? -3.596 0.318 10.400 1.00 90.25 83 GLU A C 1
ATOM 660 O O . GLU A 1 83 ? -3.614 -0.048 9.214 1.00 90.25 83 GLU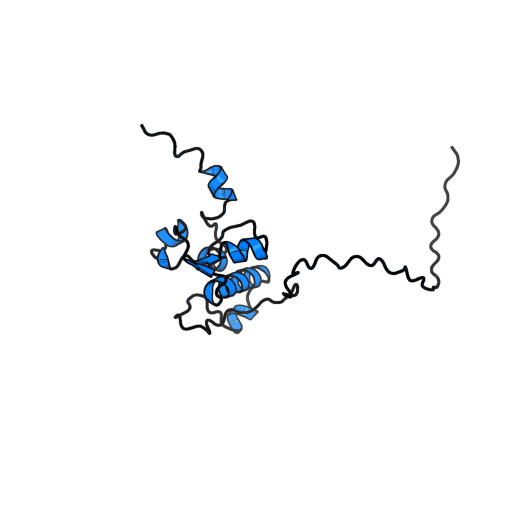 A O 1
ATOM 665 N N . PRO A 1 84 ? -3.732 -0.565 11.406 1.00 89.88 84 PRO A N 1
ATOM 666 C CA . PRO A 1 84 ? -4.159 -1.934 11.154 1.00 89.88 84 PRO A CA 1
ATOM 667 C C . PRO A 1 84 ? -5.548 -1.914 10.510 1.00 89.88 84 PRO A C 1
ATOM 669 O O . PRO A 1 84 ? -6.440 -1.186 10.947 1.00 89.88 84 PRO A O 1
ATOM 672 N N . ALA A 1 85 ? -5.733 -2.710 9.459 1.00 87.50 85 ALA A N 1
ATOM 673 C CA . ALA A 1 85 ? -7.029 -2.805 8.807 1.00 87.50 85 ALA A CA 1
ATOM 674 C C . ALA A 1 85 ? -8.062 -3.416 9.778 1.00 87.50 85 ALA A C 1
ATOM 676 O O . ALA A 1 85 ? -7.728 -4.378 10.476 1.00 87.50 85 ALA A O 1
ATOM 677 N N . PRO A 1 86 ? -9.308 -2.899 9.824 1.00 85.38 86 PRO A N 1
ATOM 678 C CA . PRO A 1 86 ? -10.354 -3.457 10.686 1.00 85.38 86 PRO A CA 1
ATOM 679 C C . PRO A 1 86 ? -10.681 -4.904 10.300 1.00 85.38 86 PRO A C 1
ATOM 681 O O . PRO A 1 86 ? -10.870 -5.752 11.167 1.00 85.38 86 PRO A O 1
ATOM 684 N N . GLU A 1 87 ? -10.669 -5.190 8.998 1.00 85.88 87 GLU A N 1
ATOM 685 C CA . GLU A 1 87 ? -10.705 -6.538 8.448 1.00 85.88 87 GLU A CA 1
ATOM 686 C C . GLU A 1 87 ? -9.488 -6.746 7.551 1.00 85.88 87 GLU A C 1
ATOM 688 O O . GLU A 1 87 ? -9.160 -5.909 6.705 1.00 85.88 87 GLU A O 1
ATOM 693 N N . ALA A 1 88 ? -8.797 -7.867 7.742 1.00 87.75 88 ALA A N 1
ATOM 694 C CA . ALA A 1 88 ? -7.670 -8.232 6.901 1.00 87.75 88 ALA A CA 1
ATOM 695 C C . ALA A 1 88 ? -8.144 -8.579 5.484 1.00 87.75 88 ALA A C 1
ATOM 697 O O . ALA A 1 88 ? -9.168 -9.244 5.312 1.00 87.75 88 ALA A O 1
ATOM 698 N N . CYS A 1 89 ? -7.364 -8.190 4.470 1.00 89.75 89 CYS A N 1
ATOM 699 C CA . CYS A 1 89 ? -7.621 -8.649 3.108 1.00 89.75 89 CYS A CA 1
ATOM 700 C C . CYS A 1 89 ? -7.500 -10.177 3.013 1.00 89.75 89 CYS A C 1
ATOM 702 O O . CYS A 1 89 ? -6.778 -10.799 3.798 1.00 89.75 89 CYS A O 1
ATOM 704 N N . GLU A 1 90 ? -8.151 -10.764 2.010 1.00 88.62 90 GLU A N 1
ATOM 705 C CA . GLU A 1 90 ? -8.118 -12.210 1.744 1.00 88.62 90 GLU A CA 1
ATOM 706 C C . GLU A 1 90 ? -6.673 -12.699 1.633 1.00 88.62 90 GLU A C 1
ATOM 708 O O . GLU A 1 90 ? -6.296 -13.651 2.299 1.00 88.62 90 GLU A O 1
ATOM 713 N N . GLN A 1 91 ? -5.799 -11.924 0.985 1.00 88.62 91 GLN A N 1
ATOM 714 C CA . GLN A 1 91 ? -4.408 -12.346 0.788 1.00 88.62 91 GLN A CA 1
ATOM 715 C C . GLN A 1 91 ? -3.595 -12.355 2.083 1.00 88.62 91 GLN A C 1
ATOM 717 O O . GLN A 1 91 ? -2.691 -13.166 2.249 1.00 88.62 91 GLN A O 1
ATOM 722 N N . CYS A 1 92 ? -3.903 -11.458 3.022 1.00 89.19 92 CYS A N 1
ATOM 723 C CA . CYS A 1 92 ? -3.288 -11.480 4.347 1.00 89.19 92 CYS A CA 1
ATOM 724 C C . CYS A 1 92 ? -3.854 -12.617 5.206 1.00 89.19 92 CYS A C 1
ATOM 726 O O . CYS A 1 92 ? -3.109 -13.192 5.998 1.00 89.19 92 CYS A O 1
ATOM 728 N N . ARG A 1 93 ? -5.143 -12.949 5.048 1.00 89.69 93 ARG A N 1
ATOM 729 C CA . ARG A 1 93 ? -5.763 -14.100 5.715 1.00 89.69 93 ARG A CA 1
ATOM 730 C C . ARG A 1 93 ? -5.177 -15.417 5.213 1.00 89.69 93 ARG A C 1
ATOM 732 O O . ARG A 1 93 ? -4.767 -16.228 6.035 1.00 89.69 93 ARG A O 1
ATOM 739 N N . ASP A 1 94 ? -5.077 -15.585 3.901 1.00 88.19 94 ASP A N 1
ATOM 740 C CA . ASP A 1 94 ? -4.567 -16.797 3.255 1.00 88.19 94 ASP A CA 1
ATOM 741 C C . ASP A 1 94 ? -3.067 -16.979 3.498 1.00 88.19 94 ASP A C 1
ATOM 743 O O . ASP A 1 94 ? -2.590 -18.095 3.683 1.00 88.19 94 ASP A O 1
ATOM 747 N N . ALA A 1 95 ? -2.321 -15.876 3.611 1.00 85.56 95 ALA A N 1
ATOM 748 C CA . ALA A 1 95 ? -0.926 -15.895 4.047 1.00 85.56 95 ALA A CA 1
ATOM 749 C C . ALA A 1 95 ? -0.743 -16.228 5.545 1.00 85.56 95 ALA A C 1
ATOM 751 O O . ALA A 1 95 ? 0.391 -16.240 6.022 1.00 85.56 95 ALA A O 1
ATOM 752 N N . GLY A 1 96 ? -1.824 -16.444 6.304 1.00 86.00 96 GLY A N 1
ATOM 753 C CA . GLY A 1 96 ? -1.777 -16.813 7.721 1.00 86.00 96 GLY A CA 1
ATOM 754 C C . GLY A 1 96 ? -1.397 -15.677 8.676 1.00 86.00 96 GLY A C 1
ATOM 755 O O . GLY A 1 96 ? -1.148 -15.930 9.852 1.00 86.00 96 GLY A O 1
ATOM 756 N N . ASP A 1 97 ? -1.366 -14.426 8.209 1.00 85.31 97 ASP A N 1
ATOM 757 C CA . ASP A 1 97 ? -1.041 -13.258 9.035 1.00 85.31 97 ASP A CA 1
ATOM 758 C C . ASP A 1 97 ? -2.022 -12.100 8.776 1.00 85.31 97 ASP A C 1
ATOM 760 O O . ASP A 1 97 ? -1.695 -11.093 8.131 1.00 85.31 97 ASP A O 1
ATOM 764 N N . PRO A 1 98 ? -3.260 -12.226 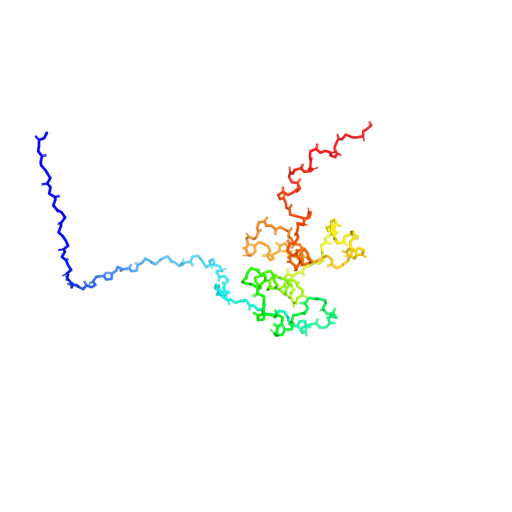9.289 1.00 84.19 98 PRO A N 1
ATOM 765 C CA . PRO A 1 98 ? -4.268 -11.184 9.159 1.00 84.19 98 PRO A CA 1
ATOM 766 C C . PRO A 1 98 ? -3.903 -9.918 9.952 1.00 84.19 98 PRO A C 1
ATOM 768 O O . PRO A 1 98 ? -4.281 -8.816 9.561 1.00 84.19 98 PRO A O 1
ATOM 771 N N . ARG A 1 99 ? -3.131 -10.045 11.041 1.00 83.94 99 ARG A N 1
ATOM 772 C CA . ARG A 1 99 ? -2.715 -8.917 11.896 1.00 83.94 99 ARG A CA 1
ATOM 773 C C . ARG A 1 99 ? -1.620 -8.056 11.261 1.00 83.94 99 ARG A C 1
ATOM 775 O O . ARG A 1 99 ? -1.509 -6.872 11.578 1.00 83.94 99 ARG A O 1
ATOM 782 N N . GLY A 1 100 ? -0.854 -8.620 10.332 1.00 84.06 100 GLY A N 1
ATOM 783 C CA . GLY A 1 100 ? 0.091 -7.905 9.478 1.00 84.06 100 GLY A CA 1
ATOM 784 C C . GLY A 1 100 ? -0.560 -7.081 8.360 1.00 84.06 100 GLY A C 1
ATOM 785 O O . GLY A 1 100 ? 0.155 -6.449 7.577 1.00 84.06 100 GLY A O 1
ATOM 786 N N . CYS A 1 101 ? -1.896 -7.046 8.260 1.00 90.44 101 CYS A N 1
ATOM 787 C CA . CYS A 1 101 ? -2.610 -6.239 7.272 1.00 90.44 101 CYS A CA 1
ATOM 788 C C . CYS A 1 101 ? -2.713 -4.771 7.718 1.00 90.44 101 CYS A C 1
ATOM 790 O O . CYS A 1 101 ? -3.527 -4.414 8.566 1.00 90.44 101 CYS A O 1
ATOM 792 N N . TRP A 1 102 ? -1.879 -3.914 7.130 1.00 91.62 102 TRP A N 1
ATOM 793 C CA . TRP A 1 102 ? -1.829 -2.480 7.430 1.00 91.62 102 TRP A CA 1
ATOM 794 C C . TRP A 1 102 ? -2.220 -1.663 6.208 1.00 91.62 102 TRP A C 1
ATOM 796 O O . TRP A 1 102 ? -1.796 -1.973 5.094 1.00 91.62 102 TRP A O 1
ATOM 806 N N . VAL A 1 103 ? -3.010 -0.615 6.401 1.00 91.69 103 VAL A N 1
ATOM 807 C CA . VAL A 1 103 ? -3.509 0.274 5.343 1.00 91.69 103 VAL A CA 1
ATOM 808 C C . VAL A 1 103 ? -3.245 1.727 5.713 1.00 91.69 103 VAL A C 1
ATOM 810 O O . VAL A 1 103 ? -2.922 2.031 6.856 1.00 91.69 103 VAL A O 1
ATOM 813 N N . TYR A 1 104 ? -3.390 2.642 4.753 1.00 90.50 104 TYR A N 1
ATOM 814 C CA . TYR A 1 104 ? -3.452 4.060 5.100 1.00 90.50 104 TYR A CA 1
ATOM 815 C C . TYR A 1 104 ? -4.632 4.337 6.016 1.00 90.50 104 TYR A C 1
ATOM 817 O O . TYR A 1 104 ? -5.720 3.803 5.800 1.00 90.50 104 TYR A O 1
ATOM 825 N N . SER A 1 105 ? -4.426 5.249 6.958 1.00 88.81 105 SER A N 1
ATOM 826 C CA . SER A 1 105 ? -5.485 5.717 7.820 1.00 88.81 105 SER A CA 1
ATOM 827 C C . SER A 1 105 ? -6.537 6.485 7.037 1.00 88.81 105 SER A C 1
ATOM 829 O O . SER A 1 105 ? -6.260 7.122 6.009 1.00 88.81 105 SER A O 1
ATOM 831 N N . ARG A 1 106 ? -7.777 6.468 7.527 1.00 84.00 106 ARG A N 1
ATOM 832 C CA . ARG A 1 106 ? -8.877 7.220 6.895 1.00 84.00 106 ARG A CA 1
ATOM 833 C C . ARG A 1 106 ? -8.573 8.714 6.755 1.00 84.00 106 ARG A C 1
ATOM 835 O O . ARG A 1 106 ? -9.101 9.376 5.858 1.00 84.00 106 ARG A O 1
ATOM 842 N N . GLU A 1 107 ? -7.754 9.254 7.650 1.00 85.31 107 GLU A N 1
ATOM 843 C CA . GLU A 1 107 ? -7.281 10.634 7.601 1.00 85.31 107 GLU A CA 1
ATOM 844 C C . GLU A 1 107 ? -6.218 10.836 6.527 1.00 85.31 107 GLU A C 1
ATOM 846 O O . GLU A 1 107 ? -6.341 11.765 5.729 1.00 85.31 107 GLU A O 1
ATOM 851 N N . ALA A 1 108 ? -5.217 9.953 6.457 1.00 84.81 108 ALA A N 1
ATOM 852 C CA . ALA A 1 108 ? -4.189 9.993 5.423 1.00 84.81 108 ALA A CA 1
ATOM 853 C C . ALA A 1 108 ? -4.815 9.883 4.026 1.00 84.81 108 ALA A C 1
ATOM 855 O O . ALA A 1 108 ? -4.531 10.695 3.148 1.00 84.81 108 ALA A O 1
ATOM 856 N N . MET A 1 109 ? -5.768 8.968 3.831 1.00 83.19 109 MET A N 1
ATOM 857 C CA . MET A 1 109 ? -6.477 8.831 2.554 1.00 83.19 109 MET A CA 1
ATOM 858 C C . MET A 1 109 ? -7.238 10.095 2.156 1.00 83.19 109 MET A C 1
ATOM 860 O O . MET A 1 109 ? -7.216 10.468 0.985 1.00 83.19 109 MET A O 1
ATOM 864 N N . ARG A 1 110 ? -7.850 10.802 3.115 1.00 82.62 110 ARG A N 1
ATOM 865 C CA . ARG A 1 110 ? -8.500 12.099 2.862 1.00 82.62 110 ARG A CA 1
ATOM 866 C C . ARG A 1 110 ? -7.499 13.207 2.538 1.00 82.62 110 ARG A C 1
ATOM 868 O O . ARG A 1 110 ? -7.781 14.025 1.668 1.00 82.62 110 ARG A O 1
ATOM 875 N N . ARG A 1 111 ? -6.343 13.234 3.209 1.00 81.12 111 ARG A N 1
ATOM 876 C CA . ARG A 1 111 ? -5.278 14.222 2.958 1.00 81.12 111 ARG A CA 1
ATOM 877 C C . ARG A 1 111 ? -4.675 14.057 1.562 1.00 81.12 111 ARG A C 1
ATOM 879 O O . ARG A 1 111 ? -4.481 15.053 0.872 1.00 81.12 111 ARG A O 1
ATOM 886 N N . TYR A 1 112 ? -4.415 12.818 1.149 1.00 79.12 112 TYR A N 1
ATOM 887 C CA . TYR A 1 112 ? -3.781 12.510 -0.137 1.00 79.12 112 TYR A CA 1
ATOM 888 C C . TYR A 1 112 ? -4.772 12.299 -1.288 1.00 79.12 112 TYR A C 1
ATOM 890 O O . TYR A 1 112 ? -4.374 12.318 -2.449 1.00 79.12 112 TYR A O 1
ATOM 898 N N . GLY A 1 113 ? -6.060 12.109 -0.996 1.00 76.50 113 GLY A N 1
ATOM 899 C CA . GLY A 1 113 ? -7.079 11.843 -2.011 1.00 76.50 113 GLY A CA 1
ATOM 900 C C . GLY A 1 113 ? -6.918 10.482 -2.694 1.00 76.50 113 GLY A C 1
ATOM 901 O O . GLY A 1 113 ? -7.273 10.339 -3.866 1.00 76.50 113 GLY A O 1
ATOM 902 N N . PHE A 1 114 ? -6.366 9.482 -1.996 1.00 74.25 114 PHE A N 1
ATOM 903 C CA . PHE A 1 114 ? -6.224 8.136 -2.550 1.00 74.25 114 PHE A CA 1
ATOM 904 C C . PHE A 1 114 ? -7.600 7.497 -2.767 1.00 74.25 114 PHE A C 1
ATOM 906 O O . PHE A 1 114 ? -8.417 7.440 -1.853 1.00 74.25 114 PHE A O 1
ATOM 913 N N . LYS A 1 115 ? -7.838 6.982 -3.980 1.00 67.94 115 LYS A N 1
ATOM 914 C CA . LYS A 1 115 ? -9.078 6.265 -4.333 1.00 67.94 115 LYS A CA 1
ATOM 915 C C . LYS A 1 115 ? -9.020 4.764 -4.028 1.00 67.94 115 LYS A C 1
ATOM 917 O O . LYS A 1 115 ? -10.052 4.108 -3.998 1.00 67.94 115 LYS A O 1
ATOM 922 N N . THR A 1 116 ? -7.822 4.213 -3.828 1.00 70.38 116 THR A N 1
ATOM 923 C CA . THR A 1 116 ? -7.596 2.768 -3.686 1.00 70.38 116 THR A CA 1
ATOM 924 C C . THR A 1 116 ? -7.132 2.417 -2.276 1.00 70.38 116 THR A C 1
ATOM 926 O O . THR A 1 116 ? -6.046 2.830 -1.853 1.00 70.38 116 THR A O 1
ATOM 929 N N . HIS A 1 117 ? -7.918 1.595 -1.589 1.00 79.00 117 HIS A N 1
ATOM 930 C CA . HIS A 1 117 ? -7.584 1.012 -0.293 1.00 79.00 117 HIS A CA 1
ATOM 931 C C . HIS A 1 117 ? -6.782 -0.279 -0.519 1.00 79.00 117 HIS A C 1
ATOM 933 O O . HIS A 1 117 ? -7.339 -1.317 -0.849 1.00 79.00 117 HIS A O 1
ATOM 939 N N . VAL A 1 118 ? -5.454 -0.213 -0.417 1.00 89.31 118 VAL A N 1
ATOM 940 C CA . VAL A 1 118 ? -4.565 -1.370 -0.641 1.00 89.31 118 VAL A CA 1
ATOM 941 C C . VAL A 1 118 ? -3.606 -1.475 0.532 1.00 89.31 118 VAL A C 1
ATOM 943 O O . VAL A 1 118 ? -2.961 -0.478 0.875 1.00 89.31 118 VAL A O 1
ATOM 946 N N . CYS A 1 119 ? -3.510 -2.666 1.126 1.00 91.62 119 CYS A N 1
ATOM 947 C CA . CYS A 1 119 ? -2.640 -2.907 2.271 1.00 91.62 119 CYS A CA 1
ATOM 948 C C . CYS A 1 119 ? -1.153 -2.940 1.889 1.00 91.62 119 CYS A C 1
ATOM 950 O O . CYS A 1 119 ? -0.787 -3.180 0.735 1.00 91.62 119 CYS A O 1
ATOM 952 N N . ALA A 1 120 ? -0.287 -2.733 2.879 1.00 90.75 120 ALA A N 1
ATOM 953 C CA . ALA A 1 120 ? 1.161 -2.722 2.727 1.00 90.75 120 ALA A CA 1
ATOM 954 C C . ALA A 1 120 ? 1.692 -4.009 2.068 1.00 90.75 120 ALA A C 1
ATOM 956 O O . ALA A 1 120 ? 2.479 -3.937 1.130 1.00 90.75 120 ALA A O 1
ATOM 957 N N . ARG A 1 121 ? 1.219 -5.194 2.477 1.00 89.88 121 ARG A N 1
ATOM 958 C CA . ARG A 1 121 ? 1.666 -6.470 1.882 1.00 89.88 121 ARG A CA 1
ATOM 959 C C . ARG A 1 121 ? 1.286 -6.619 0.416 1.00 89.88 121 ARG A C 1
ATOM 961 O O . ARG A 1 121 ? 2.130 -6.982 -0.404 1.00 89.88 121 ARG A O 1
ATOM 968 N N . CYS A 1 122 ? 0.040 -6.308 0.071 1.00 90.31 122 CYS A N 1
ATOM 969 C CA . CYS A 1 122 ? -0.397 -6.356 -1.321 1.00 90.31 122 CYS A CA 1
ATOM 970 C C . CYS A 1 122 ? 0.358 -5.327 -2.175 1.00 9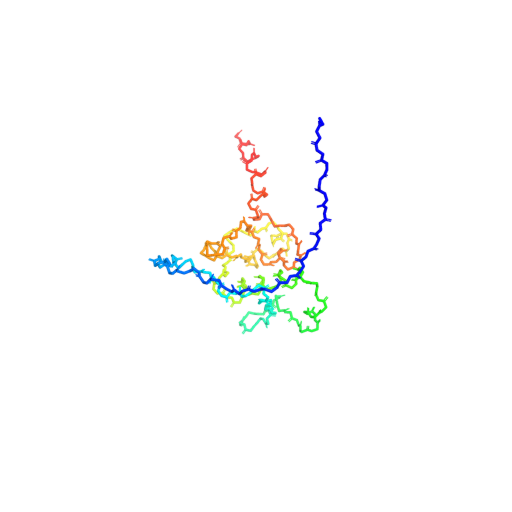0.31 122 CYS A C 1
ATOM 972 O O . CYS A 1 122 ? 0.689 -5.624 -3.315 1.00 90.31 122 CYS A O 1
ATOM 974 N N . ARG A 1 123 ? 0.720 -4.157 -1.625 1.00 90.62 123 ARG A N 1
ATOM 975 C CA . ARG A 1 123 ? 1.592 -3.191 -2.320 1.00 90.62 123 ARG A CA 1
ATOM 976 C C . ARG A 1 123 ? 3.008 -3.724 -2.525 1.00 90.62 123 ARG A C 1
ATOM 978 O O . ARG A 1 123 ? 3.519 -3.624 -3.635 1.00 90.62 123 ARG A O 1
ATOM 985 N N . ALA A 1 124 ? 3.619 -4.302 -1.491 1.00 88.31 124 ALA A N 1
ATOM 986 C CA . ALA A 1 124 ? 4.978 -4.848 -1.555 1.00 88.31 124 ALA A CA 1
ATOM 987 C C . ALA A 1 124 ? 5.107 -5.964 -2.603 1.00 88.31 124 ALA A C 1
ATOM 989 O O . ALA A 1 124 ? 6.103 -6.045 -3.314 1.00 88.31 124 ALA A O 1
ATOM 990 N N . THR A 1 125 ? 4.067 -6.789 -2.729 1.00 85.94 125 THR A N 1
ATOM 991 C CA . THR A 1 125 ? 4.002 -7.895 -3.697 1.00 85.94 125 THR A CA 1
ATOM 992 C C . THR A 1 125 ? 3.383 -7.502 -5.040 1.00 85.94 125 THR A C 1
ATOM 994 O O . THR A 1 125 ? 3.278 -8.346 -5.922 1.00 85.94 125 THR A O 1
ATOM 997 N N . ALA A 1 126 ? 2.974 -6.237 -5.208 1.00 81.75 126 ALA A N 1
ATOM 998 C CA . ALA A 1 126 ? 2.218 -5.748 -6.365 1.00 81.75 126 ALA A CA 1
ATOM 999 C C . ALA A 1 126 ? 0.977 -6.609 -6.707 1.00 81.75 126 ALA A C 1
ATOM 1001 O O . ALA A 1 126 ? 0.588 -6.725 -7.867 1.00 81.75 126 ALA A O 1
ATOM 1002 N N . ASN A 1 127 ? 0.348 -7.191 -5.683 1.00 79.56 127 ASN A N 1
ATOM 1003 C CA . ASN A 1 127 ? -0.802 -8.081 -5.804 1.00 79.56 127 ASN A CA 1
ATOM 1004 C C . ASN A 1 127 ? -2.139 -7.342 -5.694 1.00 79.56 127 ASN A C 1
ATOM 1006 O O . ASN A 1 127 ? -2.255 -6.257 -5.114 1.00 79.56 127 ASN A O 1
ATOM 1010 N N . VAL A 1 128 ? -3.188 -7.996 -6.196 1.00 82.62 128 VAL A N 1
ATOM 1011 C CA . VAL A 1 128 ? -4.574 -7.552 -6.028 1.00 82.62 128 VAL A CA 1
ATOM 1012 C C . VAL A 1 128 ? -4.975 -7.653 -4.554 1.00 82.62 128 VAL A C 1
ATOM 1014 O O . VAL A 1 128 ? -4.832 -8.698 -3.920 1.00 82.62 12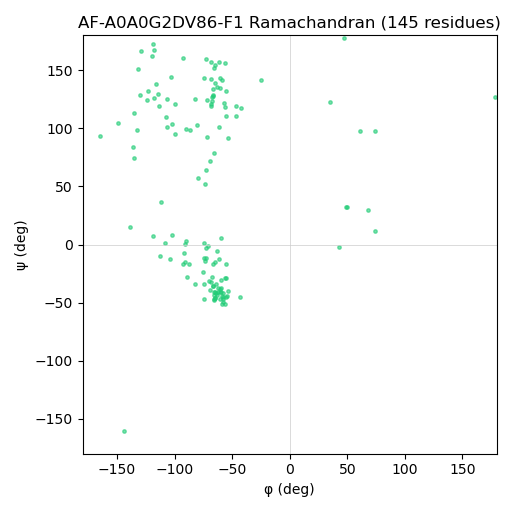8 VAL A O 1
ATOM 1017 N N . CYS A 1 129 ? -5.493 -6.555 -4.005 1.00 87.12 129 CYS A N 1
ATOM 1018 C CA . CYS A 1 129 ? -5.976 -6.486 -2.629 1.00 87.12 129 CYS A CA 1
ATOM 1019 C C . CYS A 1 129 ? -7.502 -6.439 -2.614 1.00 87.12 129 CYS A C 1
ATOM 1021 O O . CYS A 1 129 ? -8.084 -5.531 -3.211 1.00 87.12 129 CYS A O 1
ATOM 1023 N N . SER A 1 130 ? -8.136 -7.357 -1.882 1.00 84.44 130 SER A N 1
ATOM 1024 C CA . SER A 1 130 ? -9.598 -7.399 -1.731 1.00 84.44 130 SER A CA 1
ATOM 1025 C C . SER A 1 130 ? -10.176 -6.181 -0.995 1.00 84.44 130 SER A C 1
ATOM 1027 O O . SER A 1 130 ? -11.364 -5.903 -1.102 1.00 84.44 130 SER A O 1
ATOM 1029 N N . LEU A 1 131 ? -9.337 -5.396 -0.306 1.00 80.62 131 LEU A N 1
ATOM 1030 C CA . LEU A 1 131 ? -9.742 -4.130 0.319 1.00 80.62 131 LEU A CA 1
ATOM 1031 C C . LEU A 1 131 ? -9.965 -3.007 -0.698 1.00 80.62 131 LEU A C 1
ATOM 1033 O O . LEU A 1 131 ? -10.535 -1.973 -0.353 1.00 80.62 131 LEU A O 1
ATOM 1037 N N . ASN A 1 132 ? -9.516 -3.174 -1.943 1.00 78.38 132 ASN A N 1
ATOM 1038 C CA . ASN A 1 132 ? -9.676 -2.143 -2.950 1.00 78.38 132 ASN A CA 1
ATOM 1039 C C . ASN A 1 132 ? -11.162 -2.003 -3.308 1.00 78.38 132 ASN A C 1
ATOM 1041 O O . ASN A 1 132 ? -11.779 -2.948 -3.790 1.00 78.38 132 ASN A O 1
ATOM 1045 N N . ALA A 1 133 ? -11.729 -0.810 -3.114 1.00 64.81 133 ALA A N 1
ATOM 1046 C CA . ALA A 1 133 ? -13.157 -0.546 -3.301 1.00 64.81 133 ALA A CA 1
ATOM 1047 C C . ALA A 1 133 ? -13.680 -0.917 -4.701 1.00 64.81 133 ALA A C 1
ATOM 1049 O O . ALA A 1 133 ? -14.826 -1.331 -4.828 1.00 64.81 133 ALA A O 1
ATOM 1050 N N . VAL A 1 134 ? -12.828 -0.853 -5.732 1.00 57.31 134 VAL A N 1
ATOM 1051 C CA . VAL A 1 134 ? -13.172 -1.296 -7.096 1.00 57.31 134 VAL A CA 1
ATOM 1052 C C . VAL A 1 134 ? -13.548 -2.788 -7.140 1.00 57.31 134 VAL A C 1
ATOM 1054 O O . VAL A 1 134 ? -14.400 -3.172 -7.932 1.00 57.31 134 VAL A O 1
ATOM 1057 N N . TYR A 1 135 ? -12.971 -3.617 -6.264 1.00 50.38 135 TYR A N 1
ATOM 1058 C CA . TYR A 1 135 ? -13.330 -5.032 -6.111 1.00 50.38 135 TYR A CA 1
ATOM 1059 C C . TYR A 1 135 ? -14.568 -5.237 -5.222 1.00 50.38 135 TYR A C 1
ATOM 1061 O O . TYR A 1 135 ? -15.386 -6.109 -5.508 1.00 50.38 135 TYR A O 1
ATOM 1069 N N . LEU A 1 136 ? -14.769 -4.407 -4.192 1.00 51.78 136 LEU A N 1
ATOM 1070 C CA . LEU A 1 136 ? -15.955 -4.485 -3.323 1.00 51.78 136 LEU A CA 1
ATOM 1071 C C . LEU A 1 136 ? -17.252 -4.130 -4.067 1.00 51.78 136 LEU A C 1
ATOM 1073 O O . LEU A 1 136 ? -18.281 -4.765 -3.843 1.00 51.78 136 LEU A O 1
ATOM 1077 N N . SER A 1 137 ? -17.206 -3.183 -5.009 1.00 47.78 137 SER A N 1
ATOM 1078 C CA . SER A 1 137 ? -18.360 -2.832 -5.851 1.00 47.78 137 SER A CA 1
ATOM 1079 C C . SER A 1 137 ? -18.798 -3.950 -6.808 1.00 47.78 137 SER A C 1
ATOM 1081 O O . SER A 1 137 ? -19.913 -3.894 -7.313 1.00 47.78 137 SER A O 1
ATOM 1083 N N . GLY A 1 138 ? -17.952 -4.960 -7.049 1.00 44.28 138 GLY A N 1
ATOM 1084 C CA . GLY A 1 138 ? -18.301 -6.153 -7.830 1.00 44.28 138 GLY A CA 1
ATOM 1085 C C . GLY A 1 138 ? -18.812 -7.331 -6.991 1.00 44.28 138 GLY A C 1
ATOM 1086 O O . GLY A 1 138 ? -19.426 -8.237 -7.544 1.00 44.28 138 GLY A O 1
ATOM 1087 N N . HIS A 1 139 ? -18.591 -7.323 -5.671 1.00 44.97 139 HIS A N 1
ATOM 1088 C CA . HIS A 1 139 ? -18.912 -8.449 -4.778 1.00 44.97 139 HIS A CA 1
ATOM 1089 C C . HIS A 1 139 ? -20.048 -8.157 -3.782 1.00 44.97 139 HIS A C 1
ATOM 1091 O O . HIS A 1 139 ? -20.555 -9.072 -3.134 1.00 44.97 139 HIS A O 1
ATOM 1097 N N . ALA A 1 140 ? -20.482 -6.896 -3.674 1.00 44.94 140 ALA A N 1
ATOM 1098 C CA . ALA A 1 140 ? -21.623 -6.492 -2.851 1.00 44.94 140 ALA A CA 1
ATOM 1099 C C . ALA A 1 140 ? -22.994 -6.911 -3.426 1.00 44.94 140 ALA A C 1
ATOM 1101 O O . ALA A 1 140 ? -24.004 -6.675 -2.781 1.00 44.94 140 ALA A O 1
ATOM 1102 N N . PHE A 1 141 ? -23.052 -7.537 -4.609 1.00 41.09 141 PHE A N 1
ATOM 1103 C CA . PHE A 1 141 ? -24.316 -7.994 -5.210 1.00 41.09 141 PHE A CA 1
ATOM 1104 C C . PHE A 1 141 ? -24.691 -9.446 -4.850 1.00 41.09 141 PHE A C 1
ATOM 1106 O O . PHE A 1 141 ? -25.776 -9.893 -5.199 1.00 41.09 141 PHE A O 1
ATOM 1113 N N . PHE A 1 142 ? -23.815 -10.202 -4.175 1.00 45.72 142 PHE A N 1
ATOM 1114 C CA . PHE A 1 142 ? -23.998 -11.653 -3.997 1.00 45.72 142 PHE A CA 1
ATOM 1115 C C . PHE A 1 142 ? -24.120 -12.129 -2.541 1.00 45.72 142 PHE A C 1
ATOM 1117 O O . PHE A 1 142 ? -24.133 -13.332 -2.305 1.00 45.72 142 PHE A O 1
ATOM 1124 N N . LYS A 1 143 ? -24.202 -11.223 -1.556 1.00 42.97 143 LYS A N 1
ATOM 1125 C CA . LYS A 1 143 ? -24.335 -11.593 -0.130 1.00 42.97 143 LYS A CA 1
ATOM 1126 C C . LYS A 1 143 ? -25.749 -11.456 0.455 1.00 42.97 143 LYS A C 1
ATOM 1128 O O . LYS A 1 143 ? -25.905 -11.682 1.647 1.00 42.97 143 LYS A O 1
ATOM 1133 N N . ASP A 1 144 ? -26.760 -11.186 -0.372 1.00 45.75 144 ASP A N 1
ATOM 1134 C CA . ASP A 1 144 ? -28.173 -11.113 0.042 1.00 45.75 144 ASP A CA 1
ATOM 1135 C C . ASP A 1 144 ? -29.033 -12.260 -0.536 1.00 45.75 144 ASP A C 1
ATOM 1137 O O . ASP A 1 144 ? -30.191 -12.057 -0.895 1.00 45.75 144 ASP A O 1
ATOM 1141 N N . VAL A 1 145 ? -28.488 -13.476 -0.657 1.00 50.44 145 VAL A N 1
ATOM 1142 C CA . VAL A 1 145 ? -29.298 -14.685 -0.907 1.00 50.44 145 VAL A CA 1
ATOM 1143 C C . VAL A 1 145 ? -28.805 -15.815 -0.012 1.00 50.44 145 VAL A C 1
ATOM 1145 O O . VAL A 1 145 ? -28.001 -16.635 -0.430 1.00 50.44 145 VAL A O 1
ATOM 1148 N N . GLU A 1 146 ? -29.285 -15.835 1.227 1.00 43.34 14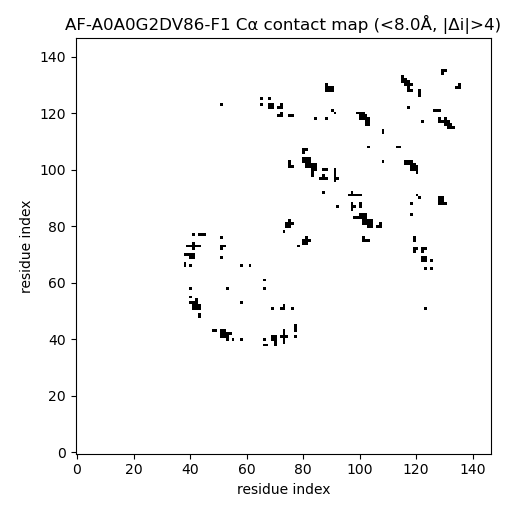6 GLU A N 1
ATOM 1149 C CA . GLU A 1 146 ? -29.602 -17.069 1.956 1.00 43.34 146 GLU A CA 1
ATOM 1150 C C . GLU A 1 146 ? -30.475 -16.693 3.167 1.00 43.34 146 GLU A C 1
ATOM 1152 O O . GLU A 1 146 ? -29.989 -16.294 4.225 1.00 43.34 146 GLU A O 1
ATOM 1157 N N . THR A 1 147 ? -31.789 -16.760 2.950 1.00 47.19 147 THR A N 1
ATOM 1158 C CA . THR A 1 147 ? -32.829 -16.950 3.979 1.00 47.19 147 THR A CA 1
ATOM 1159 C C . THR A 1 147 ? -33.437 -18.318 3.777 1.00 47.19 147 THR A C 1
ATOM 1161 O O . THR A 1 147 ? -33.665 -18.648 2.589 1.00 47.19 147 THR A O 1
#

Mean predicted aligned error: 15.82 Å

Foldseek 3Di:
DDDDDDDDDDDDDDDDDDDDDDPDPPPPLVPPPPPPPPLDQQCCPPDDPDPLHDDPVRLVPDDPLLSVLSSQLSCQPVHPQKDQDPFAWPVCVVVVHSRQFIWGDPVNCVSVVDQFTATSVCSNVVHDTCRGVVNVVVVVVPPPDDD

pLDDT: mean 70.05, std 19.57, range [35.22, 91.69]

Secondary structure (DSSP, 8-state):
-----------------------PPP---------TT--PPP---SSS--TT---HHHHHHS-HHHHHHHHHHHHHHHSTTEEE-SS--HHHHHTT-STT-EEE-HHHHHHHT------HHHHHTT---TTSHHHHHHHTTSSS---

Solvent-accessible surface area (backbone atoms only — not comparable to full-atom values): 9426 Å² total; per-residue (Å²): 139,88,83,91,80,82,92,74,91,79,91,82,82,87,80,89,80,85,81,79,91,74,93,63,81,72,77,78,70,78,73,70,91,62,60,103,74,72,68,49,80,19,69,44,84,60,96,45,94,44,90,69,44,52,53,70,68,60,55,70,75,45,51,73,70,51,44,50,30,38,24,51,29,26,45,31,74,69,39,89,43,23,37,71,43,95,66,47,33,61,68,28,47,76,70,73,39,39,82,71,24,31,22,64,23,78,64,45,33,64,74,71,62,61,84,68,45,55,31,34,60,31,41,68,68,73,46,90,40,64,57,18,51,81,54,44,76,73,56,72,82,70,80,86,78,86,131